Protein AF-A0A1W9LDU8-F1 (afdb_monomer)

Radius of gyration: 20.65 Å; Cα contacts (8 Å, |Δi|>4): 129; chains: 1; bounding box: 58×37×70 Å

Secondary structure (DSSP, 8-state):
--------TTSHHHHHHHHHHHHHSPPPPTT-----------PPPTTS-S----BTTB---PPPP-EEEEEEEES-S-HHHHHHHHHHHHHHHTT-TTEEE-S--EEEE-S-TTS-GGG-EEEEEEEEEESSSSS----------TT--------

Sequence (155 aa):
MKRWIGTCAAAALTALTAEAYDKAYGPTAPGMFEIKTAVMRFFAGPDAPAELPSTNGVAVEVLAQRVVASAGARGSYSEENVAATTRELRAWLAKQPDWIEAGPPRAAYWNGPFLPGFLKKYEVHISVKAADPDKKPAASRPARSIGEPRAKTSI

Foldseek 3Di:
DDDDDDDPPPPVVVCCVVVVVCVVDPDDDPPDDDDPDDDDDDDDDPPDPPDDDADVPGDDDDDDDFDKQKDKDAFAPDPVVLVVRVVVSVVVQVVQQQKDFDDDKDKAWDDDPPPPGRGTMMMIITTIDTPDPVDDRPDDPDDPPPPDDDDDPDD

pLDDT: mean 74.51, std 21.87, range [30.05, 97.25]

Nearest PDB structures (foldseek):
  8i8y-assembly1_B  TM=5.262E-01  e=2.905E-01  synthetic construct
  1kbr-assembly1_A  TM=4.786E-01  e=3.094E-01  Escherichia coli
  3ilj-assembly1_A  TM=4.667E-01  e=4.520E-01  Escherichia coli K-12
  3hsg-assembly1_A  TM=4.047E-01  e=1.242E+00  Escherichia coli K-12
  7pd3-assembly1_U  TM=2.594E-01  e=3.635E+00  Homo sapiens

Mean predicted aligned error: 14.24 Å

Structure (mmCIF, N/CA/C/O backbone):
data_AF-A0A1W9LDU8-F1
#
_entry.id   AF-A0A1W9LDU8-F1
#
loop_
_atom_site.group_PDB
_atom_site.id
_atom_site.type_symbol
_atom_site.label_atom_id
_atom_site.label_alt_id
_atom_site.label_comp_id
_atom_site.label_asym_id
_atom_site.label_entity_id
_atom_site.label_seq_id
_atom_site.pdbx_PDB_ins_code
_atom_site.Cartn_x
_atom_site.Cartn_y
_atom_site.Cartn_z
_atom_site.occupancy
_atom_site.B_iso_or_equiv
_atom_site.auth_seq_id
_atom_site.auth_comp_id
_atom_site.auth_asym_id
_atom_site.auth_atom_id
_atom_site.pdbx_PDB_model_num
ATOM 1 N N . MET A 1 1 ? -8.075 12.520 49.611 1.00 37.22 1 MET A N 1
ATOM 2 C CA . MET A 1 1 ? -7.118 12.975 48.575 1.00 37.22 1 MET A CA 1
ATOM 3 C C . MET A 1 1 ? -7.112 11.944 47.447 1.00 37.22 1 MET A C 1
ATOM 5 O O . MET A 1 1 ? -6.664 10.831 47.672 1.00 37.22 1 MET A O 1
ATOM 9 N N . LYS A 1 2 ? -7.709 12.249 46.285 1.00 36.44 2 LYS A N 1
ATOM 10 C CA . LYS A 1 2 ? -7.793 11.341 45.123 1.00 36.44 2 LYS A CA 1
ATOM 11 C C . LYS A 1 2 ? -6.748 11.769 44.090 1.00 36.44 2 LYS A C 1
ATOM 13 O O . LYS A 1 2 ? -6.835 12.880 43.582 1.00 36.44 2 LYS A O 1
ATOM 18 N N . ARG A 1 3 ? -5.767 10.911 43.795 1.00 40.91 3 ARG A N 1
ATOM 19 C CA . ARG A 1 3 ? -4.805 11.111 42.702 1.00 40.91 3 ARG A CA 1
ATOM 20 C C . ARG A 1 3 ? -5.326 10.421 41.442 1.00 40.91 3 ARG A C 1
ATOM 22 O O . ARG A 1 3 ? -5.459 9.204 41.417 1.00 40.91 3 ARG A O 1
ATOM 29 N N . TRP A 1 4 ? -5.636 11.219 40.424 1.00 39.38 4 TRP A N 1
ATOM 30 C CA . TRP A 1 4 ? -5.762 10.779 39.038 1.00 39.38 4 TRP A CA 1
ATOM 31 C C . TRP A 1 4 ? -4.357 10.522 38.486 1.00 39.38 4 TRP A C 1
ATOM 33 O O . TRP A 1 4 ? -3.511 11.410 38.551 1.00 39.38 4 TRP A O 1
ATOM 43 N N . ILE A 1 5 ? -4.110 9.337 37.934 1.00 43.06 5 ILE A N 1
ATOM 44 C CA . ILE A 1 5 ? -2.960 9.100 37.057 1.00 43.06 5 ILE A CA 1
ATOM 45 C C . ILE A 1 5 ? -3.550 8.737 35.701 1.00 43.06 5 ILE A C 1
ATOM 47 O O . ILE A 1 5 ? -4.071 7.643 35.503 1.00 43.06 5 ILE A O 1
ATOM 51 N N . GLY A 1 6 ? -3.550 9.732 34.817 1.00 39.44 6 GLY A N 1
ATOM 52 C CA . GLY A 1 6 ? -3.936 9.595 33.426 1.00 39.44 6 GLY A CA 1
ATOM 53 C C . GLY A 1 6 ? -2.885 8.809 32.649 1.00 39.44 6 GLY A C 1
ATOM 54 O O . GLY A 1 6 ? -1.682 9.008 32.796 1.00 39.44 6 GLY A O 1
ATOM 55 N N . THR A 1 7 ? -3.391 7.903 31.830 1.00 39.25 7 THR A N 1
ATOM 56 C CA . THR A 1 7 ? -2.715 7.039 30.867 1.00 39.25 7 THR A CA 1
ATOM 57 C C . THR A 1 7 ? -1.822 7.820 29.887 1.00 39.25 7 THR A C 1
ATOM 59 O O . THR A 1 7 ? -2.328 8.577 29.066 1.00 39.25 7 THR A O 1
ATOM 62 N N . CY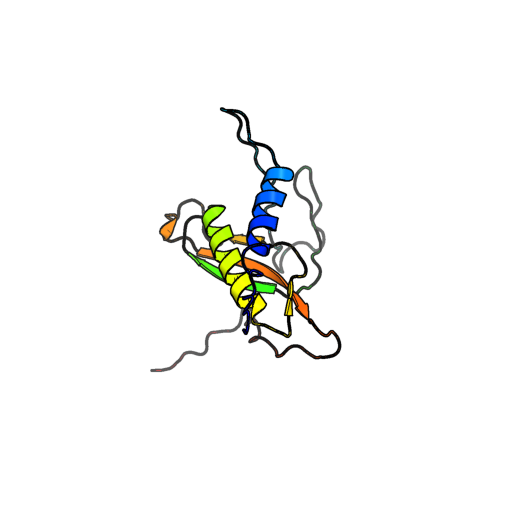S A 1 8 ? -0.505 7.572 29.900 1.00 37.94 8 CYS A N 1
ATOM 63 C CA . CYS A 1 8 ? 0.471 8.066 28.903 1.00 37.94 8 CYS A CA 1
ATOM 64 C C . CYS A 1 8 ? 0.737 7.081 27.738 1.00 37.94 8 CYS A C 1
ATOM 66 O O . CYS A 1 8 ? 1.750 7.177 27.048 1.00 37.94 8 CYS A O 1
ATOM 68 N N . ALA A 1 9 ? -0.149 6.118 27.475 1.00 41.69 9 ALA A N 1
ATOM 69 C CA . ALA A 1 9 ? 0.133 5.004 26.558 1.00 41.69 9 ALA A CA 1
ATOM 70 C C . ALA A 1 9 ? 0.005 5.313 25.045 1.00 41.69 9 ALA A C 1
ATOM 72 O O . ALA A 1 9 ? -0.027 4.384 24.245 1.00 41.69 9 ALA A O 1
ATOM 73 N N . ALA A 1 10 ? -0.058 6.581 24.621 1.00 36.69 10 ALA A N 1
ATOM 74 C CA . ALA A 1 10 ? -0.142 6.937 23.196 1.00 36.69 10 ALA A CA 1
ATOM 75 C C . ALA A 1 10 ? 1.203 7.357 22.566 1.00 36.69 10 ALA A C 1
ATOM 77 O O . ALA A 1 10 ? 1.331 7.333 21.346 1.00 36.69 10 ALA A O 1
ATOM 78 N N . ALA A 1 11 ? 2.218 7.712 23.364 1.00 34.38 11 ALA A N 1
ATOM 79 C CA . ALA A 1 11 ? 3.503 8.199 22.839 1.00 34.38 11 ALA A CA 1
ATOM 80 C C . ALA A 1 11 ? 4.526 7.081 22.552 1.00 34.38 11 ALA A C 1
ATOM 82 O O . ALA A 1 11 ? 5.420 7.256 21.727 1.00 34.38 11 ALA A O 1
ATOM 83 N N . ALA A 1 12 ? 4.390 5.919 23.198 1.00 30.05 12 ALA A N 1
ATOM 84 C CA . ALA A 1 12 ? 5.385 4.850 23.106 1.00 30.05 12 ALA A CA 1
ATOM 85 C C . ALA A 1 12 ? 5.361 4.102 21.759 1.00 30.05 12 ALA A C 1
ATOM 87 O O . ALA A 1 12 ? 6.398 3.626 21.305 1.00 30.05 12 ALA A O 1
ATOM 88 N N . LEU A 1 13 ? 4.208 4.025 21.081 1.00 33.41 13 LEU A N 1
ATOM 89 C CA . LEU A 1 13 ? 4.089 3.242 19.844 1.00 33.41 13 LEU A CA 1
ATOM 90 C C . LEU A 1 13 ? 4.690 3.950 18.615 1.00 33.41 13 LEU A C 1
ATOM 92 O O . LEU A 1 13 ? 5.142 3.285 17.687 1.00 33.41 13 LEU A O 1
ATOM 96 N N . THR A 1 14 ? 4.746 5.287 18.614 1.00 35.88 14 THR A N 1
ATOM 97 C CA . THR A 1 14 ? 5.375 6.070 17.535 1.00 35.88 14 THR A CA 1
ATOM 98 C C . THR A 1 14 ? 6.902 6.019 17.635 1.00 35.88 14 THR A C 1
ATOM 100 O O . THR A 1 14 ? 7.578 5.797 16.630 1.00 35.88 14 THR A O 1
ATOM 103 N N . ALA A 1 15 ? 7.440 6.146 18.855 1.00 32.06 15 ALA A N 1
ATOM 104 C CA . ALA A 1 15 ? 8.879 6.104 19.123 1.00 32.06 15 ALA A CA 1
ATOM 105 C C . ALA A 1 15 ? 9.504 4.741 18.782 1.00 32.06 15 ALA A C 1
ATOM 107 O O . ALA A 1 15 ? 10.581 4.699 18.198 1.00 32.06 15 ALA A O 1
ATOM 108 N N . LEU A 1 16 ? 8.784 3.635 19.012 1.00 39.91 16 LEU A N 1
ATOM 109 C CA . LEU A 1 16 ? 9.250 2.282 18.676 1.00 39.91 16 LEU A CA 1
ATOM 110 C C . LEU A 1 16 ? 9.497 2.058 17.178 1.00 39.91 16 LEU A C 1
ATOM 112 O O . LEU A 1 16 ? 10.234 1.145 16.832 1.00 39.91 16 LEU A O 1
ATOM 116 N N . THR A 1 17 ? 8.918 2.866 16.283 1.00 53.12 17 THR A N 1
ATOM 117 C CA . THR A 1 17 ? 9.162 2.726 14.836 1.00 53.12 17 THR A CA 1
ATOM 118 C C . THR A 1 17 ? 10.314 3.586 14.335 1.00 53.12 17 THR A C 1
ATOM 120 O O . THR A 1 17 ? 11.069 3.112 13.496 1.00 53.12 17 THR A O 1
ATOM 123 N N . ALA A 1 18 ? 10.491 4.799 14.870 1.00 45.25 18 ALA A N 1
ATOM 124 C CA . ALA A 1 18 ? 11.625 5.660 14.532 1.00 45.25 18 ALA A CA 1
ATOM 125 C C . ALA A 1 18 ? 12.917 5.150 15.184 1.00 45.25 18 ALA A C 1
ATOM 127 O O . ALA A 1 18 ? 13.919 4.993 14.506 1.00 45.25 18 ALA A O 1
ATOM 128 N N . GLU A 1 19 ? 12.873 4.758 16.458 1.00 48.12 19 GLU A N 1
ATOM 129 C CA . GLU A 1 19 ? 14.042 4.224 17.160 1.00 48.12 19 GLU A CA 1
ATOM 130 C C . GLU A 1 19 ? 14.436 2.836 16.638 1.00 48.12 19 GLU A C 1
ATOM 132 O O . GLU A 1 19 ? 15.618 2.547 16.500 1.00 48.12 19 GLU A O 1
ATOM 137 N N . ALA A 1 20 ? 13.475 1.981 16.258 1.00 50.88 20 ALA A N 1
ATOM 138 C CA . ALA A 1 20 ? 13.800 0.729 15.569 1.00 50.88 20 ALA A CA 1
ATOM 139 C C . ALA A 1 20 ? 14.357 0.961 14.156 1.00 50.88 20 ALA A C 1
ATOM 141 O O . ALA A 1 20 ? 15.141 0.144 13.684 1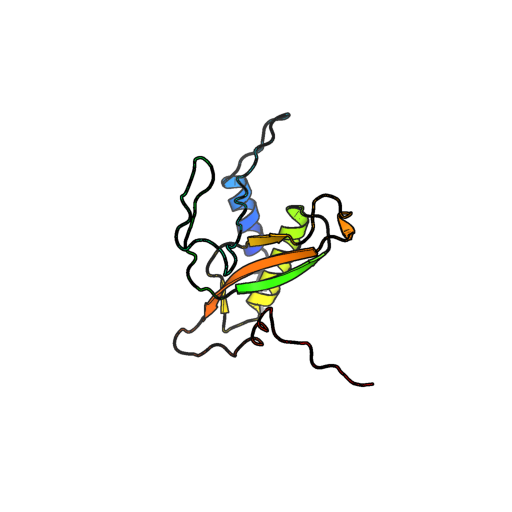.00 50.88 20 ALA A O 1
ATOM 142 N N . TYR A 1 21 ? 13.980 2.054 13.490 1.00 50.81 21 TYR A N 1
ATOM 143 C CA . TYR A 1 21 ? 14.499 2.435 12.177 1.00 50.81 21 TYR A CA 1
ATOM 144 C C . TYR A 1 21 ? 15.913 3.022 12.285 1.00 50.81 21 TYR A C 1
ATOM 146 O O . TYR A 1 21 ? 16.807 2.556 11.588 1.00 50.81 21 TYR A O 1
ATOM 154 N N . ASP A 1 22 ? 16.146 3.942 13.220 1.00 56.44 22 ASP A N 1
ATOM 155 C CA . ASP A 1 22 ? 17.452 4.557 13.487 1.00 56.44 22 ASP A CA 1
ATOM 156 C C . ASP A 1 22 ? 18.451 3.544 14.070 1.00 56.44 22 ASP A C 1
ATOM 158 O O . ASP A 1 22 ? 19.639 3.568 13.753 1.00 56.44 22 ASP A O 1
ATOM 162 N N . LYS A 1 23 ? 17.976 2.596 14.892 1.00 57.34 23 LYS A N 1
ATOM 163 C CA . LYS A 1 23 ? 18.796 1.492 15.415 1.00 57.34 23 LYS A CA 1
ATOM 164 C C . LYS A 1 23 ? 19.109 0.440 14.352 1.00 57.34 23 LYS A C 1
ATOM 166 O O . LYS A 1 23 ? 20.156 -0.197 14.430 1.00 57.34 23 LYS A O 1
ATOM 171 N N . ALA A 1 24 ? 18.210 0.224 13.392 1.00 54.28 24 ALA A N 1
ATOM 172 C CA . ALA A 1 24 ? 18.440 -0.714 12.297 1.00 54.28 24 ALA A CA 1
ATOM 173 C C . ALA A 1 24 ? 19.306 -0.116 11.177 1.00 54.28 24 ALA A C 1
ATOM 175 O O . ALA A 1 24 ? 19.993 -0.872 10.492 1.00 54.28 24 ALA A O 1
ATOM 176 N N . TYR A 1 25 ? 19.297 1.210 10.996 1.00 55.34 25 TYR A N 1
ATOM 177 C CA . TYR A 1 25 ? 19.963 1.888 9.885 1.00 55.34 25 TYR A CA 1
ATOM 178 C C . TYR A 1 25 ? 20.644 3.173 10.372 1.00 55.34 25 TYR A C 1
ATOM 180 O O . TYR A 1 25 ? 19.988 4.177 10.637 1.00 55.34 25 TYR A O 1
ATOM 188 N N . GLY A 1 26 ? 21.974 3.138 10.486 1.00 61.06 26 GLY A N 1
ATOM 189 C CA . GLY A 1 26 ? 22.771 4.300 10.878 1.00 61.06 26 GLY A CA 1
ATOM 190 C C . GLY A 1 26 ? 22.765 5.428 9.830 1.00 61.06 26 GLY A C 1
ATOM 191 O O . GLY A 1 26 ? 22.337 5.227 8.692 1.00 61.06 26 GLY A O 1
ATOM 192 N N . PRO A 1 27 ? 23.254 6.628 10.190 1.00 64.62 27 PRO A N 1
ATOM 193 C CA . PRO A 1 27 ? 23.351 7.751 9.264 1.00 64.62 27 PRO A CA 1
ATOM 194 C C . PRO A 1 27 ? 24.283 7.427 8.089 1.00 64.62 27 PRO A C 1
ATOM 196 O O . PRO A 1 27 ? 25.399 6.939 8.274 1.00 64.62 27 PRO A O 1
ATOM 199 N N . THR A 1 28 ? 23.844 7.741 6.871 1.00 64.88 28 THR A N 1
ATOM 200 C CA . THR A 1 28 ? 24.663 7.602 5.662 1.00 64.88 28 THR A CA 1
ATOM 201 C C . THR A 1 28 ? 25.696 8.726 5.587 1.00 64.88 28 THR A C 1
ATOM 203 O O . THR A 1 28 ? 25.366 9.893 5.808 1.00 64.88 28 THR A O 1
ATOM 206 N N . ALA A 1 29 ? 26.945 8.389 5.258 1.00 72.75 29 ALA A N 1
ATOM 207 C CA . ALA A 1 29 ? 28.023 9.366 5.122 1.00 72.75 29 ALA A CA 1
ATOM 208 C C . ALA A 1 29 ? 27.703 10.446 4.060 1.00 72.75 29 ALA A C 1
ATOM 210 O O . ALA A 1 29 ? 27.026 10.152 3.070 1.00 72.75 29 ALA A O 1
ATOM 211 N N . PRO A 1 30 ? 28.208 11.687 4.210 1.00 54.97 30 PRO A N 1
ATOM 212 C CA . PRO A 1 30 ? 28.035 12.730 3.202 1.00 54.97 30 PRO A CA 1
ATOM 213 C C . PRO A 1 30 ? 28.543 12.266 1.830 1.00 54.97 30 PRO A C 1
ATOM 215 O O . PRO A 1 30 ? 29.676 11.810 1.707 1.00 54.97 30 PRO A O 1
ATOM 218 N N . GLY A 1 31 ? 27.705 12.376 0.797 1.00 66.38 31 GLY A N 1
ATOM 219 C CA . GLY A 1 31 ? 28.030 11.923 -0.562 1.00 66.38 31 GLY A CA 1
ATOM 220 C C . GLY A 1 31 ? 27.713 10.450 -0.855 1.00 66.38 31 GLY A C 1
ATOM 221 O O . GLY A 1 31 ? 27.839 10.034 -2.004 1.00 66.38 31 GLY A O 1
ATOM 222 N N . MET A 1 32 ? 27.252 9.676 0.134 1.00 40.34 32 MET A N 1
ATOM 223 C CA . MET A 1 32 ? 26.676 8.347 -0.077 1.00 40.34 32 MET A CA 1
ATOM 224 C C . MET A 1 32 ? 25.151 8.414 -0.102 1.00 40.34 32 MET A C 1
ATOM 226 O O . MET A 1 32 ? 24.523 8.964 0.801 1.00 40.34 32 MET A O 1
ATOM 230 N N . PHE A 1 33 ? 24.560 7.772 -1.105 1.00 50.38 33 PHE A N 1
ATOM 231 C CA . PHE A 1 33 ? 23.141 7.441 -1.115 1.00 50.38 33 PHE A CA 1
ATOM 232 C C . PHE A 1 33 ? 23.018 5.934 -0.942 1.00 50.38 33 PHE A C 1
ATOM 234 O O . PHE A 1 33 ? 23.424 5.168 -1.814 1.00 50.38 33 PHE A O 1
ATOM 241 N N . GLU A 1 34 ? 22.477 5.502 0.192 1.00 49.12 34 GLU A N 1
ATOM 242 C CA . GLU A 1 34 ? 22.117 4.104 0.381 1.00 49.12 34 GLU A CA 1
ATOM 243 C C . GLU A 1 34 ? 20.713 3.887 -0.187 1.00 49.12 34 GLU A C 1
ATOM 245 O O . GLU A 1 34 ? 19.716 4.384 0.341 1.00 49.12 34 GLU A O 1
ATOM 250 N N . ILE A 1 35 ? 20.633 3.165 -1.305 1.00 50.22 35 ILE A N 1
ATOM 251 C CA . ILE A 1 35 ? 19.352 2.744 -1.869 1.00 50.22 35 ILE A CA 1
ATOM 252 C C . ILE A 1 35 ? 18.866 1.573 -1.023 1.00 50.22 35 ILE A C 1
ATOM 254 O O . ILE A 1 35 ? 19.239 0.425 -1.252 1.00 50.22 35 ILE A O 1
ATOM 258 N N . LYS A 1 36 ? 18.016 1.867 -0.038 1.00 54.81 36 LYS A N 1
ATOM 259 C CA . LYS A 1 36 ? 17.276 0.840 0.699 1.00 54.81 36 LYS A CA 1
ATOM 260 C C . LYS A 1 36 ? 16.435 0.071 -0.324 1.00 54.81 36 LYS A C 1
ATOM 262 O O . LYS A 1 36 ? 15.580 0.661 -0.981 1.00 54.81 36 LYS A O 1
ATOM 267 N N . THR A 1 37 ? 16.746 -1.208 -0.532 1.00 53.41 37 THR A N 1
ATOM 268 C CA . THR A 1 37 ? 16.293 -2.003 -1.683 1.00 53.41 37 THR A CA 1
ATOM 269 C C . THR A 1 37 ? 14.773 -1.963 -1.852 1.00 53.41 37 THR A C 1
ATOM 271 O O . THR A 1 37 ? 14.029 -2.661 -1.163 1.00 53.41 37 THR A O 1
ATOM 274 N N . ALA A 1 38 ? 14.294 -1.156 -2.797 1.00 64.19 38 ALA A N 1
ATOM 275 C CA . ALA A 1 38 ? 12.898 -1.148 -3.198 1.00 64.19 38 ALA A CA 1
ATOM 276 C C . ALA A 1 38 ? 12.674 -2.280 -4.207 1.00 64.19 38 ALA A C 1
ATOM 278 O O . ALA A 1 38 ? 13.166 -2.230 -5.333 1.00 64.19 38 ALA A O 1
ATOM 279 N N . VAL A 1 39 ? 11.924 -3.312 -3.815 1.00 74.50 39 VAL A N 1
ATOM 280 C CA . VAL A 1 39 ? 11.536 -4.387 -4.738 1.00 74.50 39 VAL A CA 1
ATOM 281 C C . VAL A 1 39 ? 10.328 -3.928 -5.548 1.00 74.50 39 VAL A C 1
ATOM 283 O O . VAL A 1 39 ? 9.218 -3.817 -5.020 1.00 74.50 39 VAL A O 1
ATOM 286 N N . MET A 1 40 ? 10.541 -3.680 -6.839 1.00 82.19 40 MET A N 1
ATOM 287 C CA . MET A 1 40 ? 9.458 -3.437 -7.786 1.00 82.19 40 MET A CA 1
ATOM 288 C C . MET A 1 40 ? 8.814 -4.768 -8.174 1.00 82.19 40 MET A C 1
ATOM 290 O O . MET A 1 40 ? 9.506 -5.710 -8.551 1.00 82.19 40 MET A O 1
ATOM 294 N N . ARG A 1 41 ? 7.486 -4.851 -8.068 1.00 87.12 41 ARG A N 1
ATOM 295 C CA . ARG A 1 41 ? 6.723 -6.033 -8.481 1.00 87.12 41 ARG A CA 1
ATOM 296 C C . ARG A 1 41 ? 5.868 -5.704 -9.690 1.00 87.12 41 ARG A C 1
ATOM 298 O O . ARG A 1 41 ? 5.181 -4.684 -9.703 1.00 87.12 41 ARG A O 1
ATOM 305 N N . PHE A 1 42 ? 5.866 -6.619 -10.647 1.00 86.19 42 PHE A N 1
ATOM 306 C CA . PHE A 1 42 ? 4.965 -6.615 -11.788 1.00 86.19 42 PHE A CA 1
ATOM 307 C C . PHE A 1 42 ? 4.033 -7.812 -11.659 1.00 86.19 42 PHE A C 1
ATOM 309 O O . PHE A 1 42 ? 4.468 -8.902 -11.292 1.00 86.19 42 PHE A O 1
ATOM 316 N N . PHE A 1 43 ? 2.751 -7.603 -11.933 1.00 87.56 43 PHE A N 1
ATOM 317 C CA . PHE A 1 43 ? 1.784 -8.690 -11.982 1.00 87.56 43 PHE A CA 1
ATOM 318 C C . PHE A 1 43 ? 1.657 -9.157 -13.427 1.00 87.56 43 PHE A C 1
ATOM 320 O O . PHE A 1 43 ? 1.393 -8.348 -14.317 1.00 87.56 43 PHE A O 1
ATOM 327 N N . ALA A 1 44 ? 1.867 -10.453 -13.647 1.00 88.06 44 ALA A N 1
ATOM 328 C CA . ALA A 1 44 ? 1.631 -11.075 -14.938 1.00 88.06 44 ALA A CA 1
ATOM 329 C C . ALA A 1 44 ? 0.129 -11.024 -15.268 1.00 88.06 44 ALA A C 1
ATOM 331 O O . ALA A 1 44 ? -0.713 -11.289 -14.407 1.00 88.06 44 ALA A O 1
ATOM 332 N N . GLY A 1 45 ? -0.198 -10.632 -16.501 1.00 86.12 45 GLY A N 1
ATOM 333 C CA . GLY A 1 45 ? -1.571 -10.634 -17.001 1.00 86.12 45 GLY A CA 1
ATOM 334 C C . GLY A 1 45 ? -2.081 -12.051 -17.295 1.00 86.12 45 GLY A C 1
ATOM 335 O O . GLY A 1 45 ? -1.294 -12.995 -17.287 1.00 86.12 45 GLY A O 1
ATOM 336 N N . PRO A 1 46 ? -3.382 -12.209 -17.593 1.00 87.50 46 PRO A N 1
ATOM 337 C CA . PRO A 1 46 ? -3.971 -13.515 -17.902 1.00 87.50 46 PRO A CA 1
ATOM 338 C C . PRO A 1 46 ? -3.370 -14.173 -19.154 1.00 87.50 46 PRO A C 1
ATOM 340 O O . PRO A 1 46 ? -3.335 -15.394 -19.231 1.00 87.50 46 PRO A O 1
ATOM 343 N N . ASP A 1 47 ? -2.859 -13.374 -20.095 1.00 89.81 47 ASP A N 1
ATOM 344 C CA . ASP A 1 47 ? -2.246 -13.849 -21.344 1.00 89.81 47 ASP A CA 1
ATOM 345 C C . ASP A 1 47 ? -0.744 -14.160 -21.200 1.00 89.81 47 ASP A C 1
ATOM 347 O O . ASP A 1 47 ? -0.054 -14.417 -22.189 1.00 89.81 47 ASP A O 1
ATOM 351 N N . ALA A 1 48 ? -0.198 -14.081 -19.982 1.00 85.62 48 ALA A N 1
ATOM 352 C CA . ALA A 1 48 ? 1.197 -14.416 -19.745 1.00 85.62 48 ALA A CA 1
ATOM 353 C C . ALA A 1 48 ? 1.448 -15.923 -19.964 1.00 85.62 48 ALA A C 1
ATOM 355 O O . ALA A 1 48 ? 0.575 -16.743 -19.670 1.00 85.62 48 ALA A O 1
ATOM 356 N N . PRO A 1 49 ? 2.649 -16.311 -20.432 1.00 86.62 49 PRO A N 1
ATOM 357 C CA . PRO A 1 49 ? 3.054 -17.712 -20.481 1.00 86.62 49 PRO A CA 1
ATOM 358 C C . PRO A 1 49 ? 2.889 -18.397 -19.118 1.00 86.62 49 PRO A C 1
ATOM 360 O O . PRO A 1 49 ? 3.160 -17.790 -18.082 1.00 86.62 49 PRO A O 1
ATOM 363 N N . ALA A 1 50 ? 2.488 -19.673 -19.126 1.00 82.12 50 ALA A N 1
ATOM 364 C CA . ALA A 1 50 ? 2.276 -20.453 -17.902 1.00 82.12 50 ALA A CA 1
ATOM 365 C C . ALA A 1 50 ? 3.549 -20.573 -17.046 1.00 82.12 50 ALA A C 1
ATOM 367 O O . ALA A 1 50 ? 3.476 -20.642 -15.821 1.00 82.12 50 ALA A O 1
ATOM 368 N N . GLU A 1 51 ? 4.711 -20.556 -17.698 1.00 85.06 51 GLU A N 1
ATOM 369 C CA . GLU A 1 51 ? 6.018 -20.556 -17.057 1.00 85.06 51 GLU A CA 1
ATOM 370 C C . GLU A 1 51 ? 6.801 -19.318 -17.492 1.00 85.06 51 GLU A C 1
ATOM 372 O O . GLU A 1 51 ? 7.033 -19.084 -18.680 1.00 85.06 51 GLU A O 1
ATOM 377 N N . LEU A 1 52 ? 7.216 -18.519 -16.510 1.00 88.31 52 LEU A N 1
ATOM 378 C CA . LEU A 1 52 ? 8.111 -17.386 -16.700 1.00 88.31 52 LEU A CA 1
ATOM 379 C C . LEU A 1 52 ? 9.430 -17.705 -15.987 1.00 88.31 52 LEU A C 1
ATOM 381 O O . LEU A 1 52 ? 9.419 -17.919 -14.772 1.00 88.31 52 LEU A O 1
ATOM 385 N N . PRO A 1 53 ? 10.565 -17.758 -16.703 1.00 89.69 53 PRO A N 1
ATOM 386 C CA . PRO A 1 53 ? 11.840 -18.043 -16.072 1.00 89.69 53 PRO A CA 1
ATOM 387 C C . PRO A 1 53 ? 12.311 -16.838 -15.254 1.00 89.69 53 PRO A C 1
ATOM 389 O O . PRO A 1 53 ? 12.265 -15.694 -15.710 1.00 89.69 53 PRO A O 1
ATOM 392 N N . SER A 1 54 ? 12.827 -17.109 -14.058 1.00 90.06 54 SER A N 1
ATOM 393 C CA . SER A 1 54 ? 13.634 -16.133 -13.326 1.00 90.06 54 SER A CA 1
ATOM 394 C C . SER A 1 54 ? 14.962 -15.904 -14.054 1.00 90.06 54 SER A C 1
ATOM 396 O O . SER A 1 54 ? 15.531 -16.826 -14.641 1.00 90.06 54 SER A O 1
ATOM 398 N N . THR A 1 55 ? 15.479 -14.680 -13.997 1.00 90.19 55 THR A N 1
ATOM 399 C CA . THR A 1 55 ? 16.764 -14.288 -14.593 1.00 90.19 55 THR A CA 1
ATOM 400 C C . THR A 1 55 ? 17.629 -13.555 -13.568 1.00 90.19 55 THR A C 1
ATOM 402 O O . THR A 1 55 ? 17.210 -13.292 -12.438 1.00 90.19 55 THR A O 1
ATOM 405 N N . ASN A 1 56 ? 18.860 -13.204 -13.947 1.00 85.75 56 ASN A N 1
ATOM 406 C CA . ASN A 1 56 ? 19.737 -12.410 -13.090 1.00 85.75 56 ASN A CA 1
ATOM 407 C C . ASN A 1 56 ? 19.131 -11.015 -12.857 1.00 85.75 56 ASN A C 1
ATOM 409 O O . ASN A 1 56 ? 19.168 -10.158 -13.737 1.00 85.75 56 ASN A O 1
ATOM 413 N N . GLY A 1 57 ? 18.581 -10.801 -11.660 1.00 83.44 57 GLY A N 1
ATOM 414 C CA . GLY A 1 57 ? 17.974 -9.536 -11.233 1.00 83.44 57 GLY A CA 1
ATOM 415 C C . GLY A 1 57 ? 16.443 -9.493 -11.281 1.00 83.44 57 GLY A C 1
ATOM 416 O O . GLY A 1 57 ? 15.868 -8.523 -10.793 1.00 83.44 57 GLY A O 1
ATOM 417 N N . VAL A 1 58 ? 15.773 -10.528 -11.804 1.00 89.06 58 VAL A N 1
ATOM 418 C CA . VAL A 1 58 ? 14.304 -10.638 -11.808 1.00 89.06 58 VAL A CA 1
ATOM 419 C C . VAL A 1 58 ? 13.893 -12.030 -11.341 1.00 89.06 58 VAL A C 1
ATOM 421 O O . VAL A 1 58 ? 14.160 -13.025 -12.012 1.00 89.06 58 VAL A O 1
ATOM 424 N N . ALA A 1 59 ? 13.216 -12.094 -10.196 1.00 89.94 59 ALA A N 1
ATOM 425 C CA . ALA A 1 59 ? 12.642 -13.327 -9.671 1.00 89.94 59 ALA A CA 1
ATOM 426 C C . ALA A 1 59 ? 11.145 -13.397 -9.990 1.00 89.94 59 ALA A C 1
ATOM 428 O O . ALA A 1 59 ? 10.410 -12.428 -9.783 1.00 89.94 59 ALA A O 1
ATOM 429 N N . VAL A 1 60 ? 10.698 -14.554 -10.471 1.00 90.25 60 VAL A N 1
ATOM 430 C CA . VAL A 1 60 ? 9.278 -14.872 -10.622 1.00 90.25 60 VAL A CA 1
ATOM 431 C C . VAL A 1 60 ? 8.811 -15.581 -9.356 1.00 90.25 60 VAL A C 1
ATOM 433 O O . VAL A 1 60 ? 9.337 -16.627 -8.985 1.00 90.25 60 VAL A O 1
ATOM 436 N N . GLU A 1 61 ? 7.819 -14.999 -8.685 1.00 89.00 61 GLU A N 1
ATOM 437 C CA . GLU A 1 61 ? 7.254 -15.520 -7.440 1.00 89.00 61 GLU A CA 1
ATOM 438 C C . GLU A 1 61 ? 5.744 -15.714 -7.585 1.00 89.00 61 GLU A C 1
ATOM 440 O O . GLU A 1 61 ? 5.028 -14.820 -8.044 1.00 89.00 61 GLU A O 1
ATOM 445 N N . VAL A 1 62 ? 5.241 -16.861 -7.124 1.00 87.19 62 VAL A N 1
ATOM 446 C CA . VAL A 1 62 ? 3.799 -17.073 -6.963 1.00 87.19 62 VAL A CA 1
ATOM 447 C C . VAL A 1 62 ? 3.369 -16.455 -5.639 1.00 87.19 62 VAL A C 1
ATOM 449 O O . VAL A 1 62 ? 3.825 -16.852 -4.567 1.00 87.19 62 VAL A O 1
ATOM 452 N N . LEU A 1 63 ? 2.478 -15.469 -5.705 1.00 85.94 63 LEU A N 1
ATOM 453 C CA . LEU A 1 63 ? 1.954 -14.805 -4.518 1.00 85.94 63 LEU A CA 1
ATOM 454 C C . LEU A 1 63 ? 0.692 -15.513 -4.030 1.00 85.94 63 LEU A C 1
ATOM 456 O O . LEU A 1 63 ? -0.293 -15.620 -4.757 1.00 85.94 63 LEU A O 1
ATOM 460 N N . ALA A 1 64 ? 0.704 -15.941 -2.769 1.00 87.44 64 ALA A N 1
ATOM 461 C CA . ALA A 1 64 ? -0.491 -16.462 -2.123 1.00 87.44 64 ALA A CA 1
ATOM 462 C C . ALA A 1 64 ? -1.594 -15.392 -2.048 1.00 87.44 64 ALA A C 1
ATOM 464 O O . ALA A 1 64 ? -1.325 -14.198 -1.853 1.00 87.44 64 ALA A O 1
ATOM 465 N N . GLN A 1 65 ? -2.849 -15.835 -2.157 1.00 89.25 65 GLN A N 1
ATOM 466 C CA . GLN A 1 65 ? -4.003 -14.977 -1.920 1.00 89.25 65 GLN A CA 1
ATOM 467 C C . GLN A 1 65 ? -3.931 -14.385 -0.508 1.00 89.25 65 GLN A C 1
ATOM 469 O O . GLN A 1 65 ? -3.622 -15.070 0.466 1.00 89.25 65 GLN A O 1
ATOM 474 N N . ARG A 1 66 ? -4.228 -13.090 -0.396 1.00 88.81 66 ARG A N 1
ATOM 475 C CA . ARG A 1 66 ? -4.160 -12.342 0.862 1.00 88.81 66 ARG A CA 1
ATOM 476 C C . ARG A 1 66 ? -5.223 -11.260 0.908 1.00 88.81 66 ARG A C 1
ATOM 478 O O . ARG A 1 66 ? -5.651 -10.764 -0.133 1.00 88.81 66 ARG A O 1
ATOM 485 N N . VAL A 1 67 ? -5.590 -10.859 2.118 1.00 93.31 67 VAL A N 1
ATOM 486 C CA . VAL A 1 67 ? -6.464 -9.710 2.357 1.00 93.31 67 VAL A CA 1
ATOM 487 C C . VAL A 1 67 ? -5.601 -8.500 2.693 1.00 93.31 67 VAL A C 1
ATOM 489 O O . VAL A 1 67 ? -4.593 -8.613 3.396 1.00 93.31 67 VAL A O 1
ATOM 492 N N . VAL A 1 68 ? -5.974 -7.337 2.164 1.00 94.38 68 VAL A N 1
ATOM 493 C CA . VAL A 1 68 ? -5.263 -6.082 2.407 1.00 94.38 68 VAL A CA 1
ATOM 494 C C . VAL A 1 68 ? -6.234 -4.986 2.828 1.00 94.38 68 VAL A C 1
ATOM 496 O O . VAL A 1 68 ? -7.316 -4.850 2.260 1.00 94.38 68 VAL A O 1
ATOM 499 N N . ALA A 1 69 ? -5.824 -4.179 3.801 1.00 94.19 69 ALA A N 1
ATOM 500 C CA . ALA A 1 69 ? -6.371 -2.846 3.991 1.00 94.19 69 ALA A CA 1
ATOM 501 C C . ALA A 1 69 ? -5.656 -1.910 3.006 1.00 94.19 69 ALA A C 1
ATOM 503 O O . ALA A 1 69 ? -4.426 -1.932 2.928 1.00 94.19 69 ALA A O 1
ATOM 504 N N . SER A 1 70 ? -6.411 -1.126 2.234 1.00 95.88 70 SER A N 1
ATOM 505 C CA . SER A 1 70 ? -5.868 -0.233 1.203 1.00 95.88 70 SER A CA 1
ATOM 506 C C . SER A 1 70 ? -6.324 1.206 1.426 1.00 95.88 70 SER A C 1
ATOM 508 O O . SER A 1 70 ? -7.497 1.447 1.715 1.00 95.88 70 SER A O 1
ATOM 510 N N . ALA A 1 71 ? -5.402 2.153 1.257 1.00 95.94 71 ALA A N 1
ATOM 511 C CA . ALA A 1 71 ? -5.684 3.582 1.201 1.00 95.94 71 ALA A CA 1
ATOM 512 C C . ALA A 1 71 ? -5.064 4.193 -0.059 1.00 95.94 71 ALA A C 1
ATOM 514 O O . ALA A 1 71 ? -3.859 4.084 -0.282 1.00 95.94 71 ALA A O 1
ATOM 515 N N . GLY A 1 72 ? -5.891 4.855 -0.869 1.00 95.69 72 GLY A N 1
ATOM 516 C CA . GLY A 1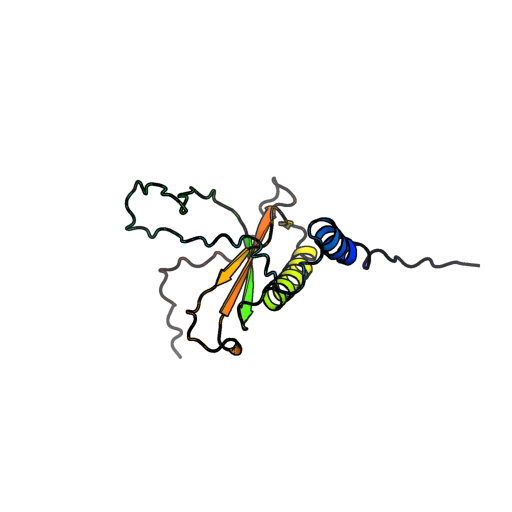 72 ? -5.446 5.620 -2.030 1.00 95.69 72 GLY A CA 1
ATOM 517 C C . GLY A 1 72 ? -5.162 7.075 -1.683 1.00 95.69 72 GLY A C 1
ATOM 518 O O . GLY A 1 72 ? -5.935 7.710 -0.969 1.00 95.69 72 GLY A O 1
ATO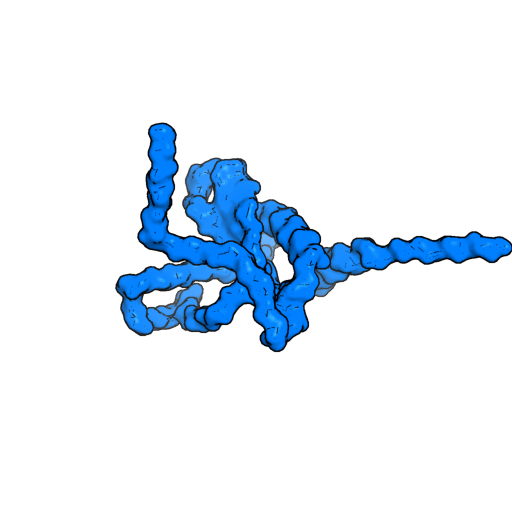M 519 N N . ALA A 1 73 ? -4.078 7.610 -2.236 1.00 95.62 73 ALA A N 1
ATOM 520 C CA . ALA A 1 73 ? -3.616 8.969 -2.004 1.00 95.62 73 ALA A CA 1
ATOM 521 C C . ALA A 1 73 ? -3.106 9.625 -3.298 1.00 95.62 73 ALA A C 1
ATOM 523 O O . ALA A 1 73 ? -2.991 9.000 -4.361 1.00 95.62 73 ALA A O 1
ATOM 524 N N . ARG A 1 74 ? -2.838 10.931 -3.211 1.00 94.62 74 ARG A N 1
ATOM 525 C CA . ARG A 1 74 ? -2.224 11.733 -4.275 1.00 94.62 74 ARG A CA 1
ATOM 526 C C . ARG A 1 74 ? -0.946 12.389 -3.774 1.00 94.62 74 ARG A C 1
ATOM 528 O O . ARG A 1 74 ? -0.821 12.657 -2.585 1.00 94.62 74 ARG A O 1
ATOM 535 N N . GLY A 1 75 ? -0.028 12.660 -4.694 1.00 93.31 75 GLY A N 1
ATOM 536 C CA . GLY A 1 75 ? 1.260 13.281 -4.400 1.00 93.31 75 GLY A CA 1
ATOM 537 C C . GLY A 1 75 ? 2.424 12.546 -5.053 1.00 93.31 75 GLY A C 1
ATOM 538 O O . GLY A 1 75 ? 2.258 11.479 -5.649 1.00 93.31 75 GLY A O 1
ATOM 539 N N . SER A 1 76 ? 3.615 13.138 -4.946 1.00 91.31 76 SER A N 1
ATOM 540 C CA . SER A 1 76 ? 4.848 12.526 -5.438 1.00 91.31 76 SER A CA 1
ATOM 541 C C . SER A 1 76 ? 5.096 11.174 -4.763 1.00 91.31 76 SER A C 1
ATOM 543 O O . SER A 1 76 ? 4.662 10.934 -3.637 1.00 91.31 76 SER A O 1
ATOM 545 N N . TYR A 1 77 ? 5.827 10.290 -5.440 1.00 90.56 77 TYR A N 1
ATOM 546 C CA . TYR A 1 77 ? 6.214 8.977 -4.912 1.00 90.56 77 TYR A CA 1
ATOM 547 C C . TYR A 1 77 ? 7.412 9.095 -3.962 1.00 90.56 77 TYR A C 1
ATOM 549 O O . TYR A 1 77 ? 8.465 8.515 -4.208 1.00 90.56 77 TYR A O 1
ATOM 557 N N . SER A 1 78 ? 7.272 9.917 -2.919 1.00 89.88 78 SER A N 1
ATOM 558 C CA . SER A 1 78 ? 8.262 10.070 -1.853 1.00 89.88 78 SER A CA 1
ATOM 559 C C . SER A 1 78 ? 7.960 9.134 -0.683 1.00 89.88 78 SER A C 1
ATOM 561 O O . SER A 1 78 ? 6.801 8.808 -0.410 1.00 89.88 78 SER A O 1
ATOM 563 N N . GLU A 1 79 ? 9.008 8.736 0.041 1.00 88.69 79 GLU A N 1
ATOM 564 C CA . GLU A 1 79 ? 8.887 7.943 1.272 1.00 88.69 79 GLU A CA 1
ATOM 565 C C . GLU A 1 79 ? 8.015 8.655 2.312 1.00 88.69 79 GLU A C 1
ATOM 567 O O . GLU A 1 79 ? 7.171 8.024 2.939 1.00 88.69 79 GLU A O 1
ATOM 572 N N . GLU A 1 80 ? 8.144 9.977 2.434 1.00 91.5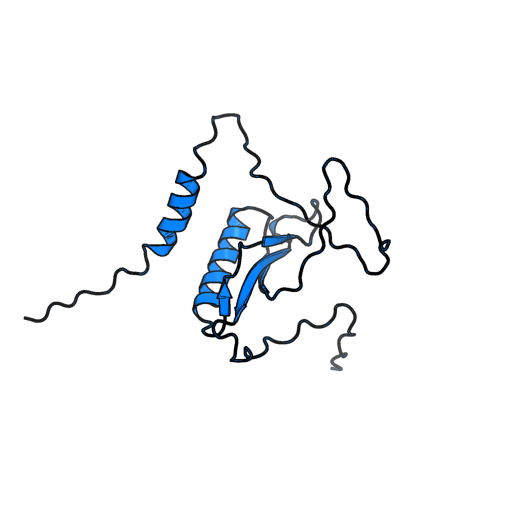0 80 GLU A N 1
ATOM 573 C CA . GLU A 1 80 ? 7.350 10.790 3.356 1.00 91.50 80 GLU A CA 1
ATOM 574 C C . GLU A 1 80 ? 5.843 10.690 3.081 1.00 91.50 80 GLU A C 1
ATOM 576 O O . GLU A 1 80 ? 5.060 10.460 4.007 1.00 91.50 80 GLU A O 1
ATOM 581 N N . ASN A 1 81 ? 5.438 10.800 1.812 1.00 92.44 81 ASN A N 1
ATOM 582 C CA . ASN A 1 81 ? 4.037 10.685 1.411 1.00 92.44 81 ASN A CA 1
ATOM 583 C C . ASN A 1 81 ? 3.499 9.281 1.720 1.00 92.44 81 ASN A C 1
ATOM 585 O O . ASN A 1 81 ? 2.456 9.134 2.361 1.00 92.44 81 ASN A O 1
ATOM 589 N N . VAL A 1 82 ? 4.254 8.241 1.351 1.00 93.00 82 VAL A N 1
ATOM 590 C CA . VAL A 1 82 ? 3.891 6.847 1.647 1.00 93.00 82 VAL A CA 1
ATOM 591 C C . VAL A 1 82 ? 3.795 6.609 3.155 1.00 93.00 82 VAL A C 1
ATOM 593 O O . VAL A 1 82 ? 2.850 5.965 3.617 1.00 93.00 82 VAL A O 1
ATOM 596 N N . ALA A 1 83 ? 4.724 7.150 3.944 1.00 93.69 83 ALA A N 1
ATOM 597 C CA . ALA A 1 83 ? 4.710 7.050 5.398 1.00 93.69 83 ALA A CA 1
ATOM 598 C C . ALA A 1 83 ? 3.496 7.770 6.004 1.00 93.69 83 ALA A C 1
ATOM 600 O O . ALA A 1 83 ? 2.867 7.230 6.915 1.00 93.69 83 ALA A O 1
ATOM 601 N N . ALA A 1 84 ? 3.120 8.943 5.485 1.00 94.81 84 ALA A N 1
ATOM 602 C CA . ALA A 1 84 ? 1.925 9.667 5.915 1.00 94.81 84 ALA A CA 1
ATOM 603 C C . ALA A 1 84 ? 0.649 8.850 5.682 1.00 94.81 84 ALA A C 1
ATOM 605 O O . ALA A 1 84 ? -0.080 8.577 6.638 1.00 94.81 84 ALA A O 1
ATOM 606 N N . THR A 1 85 ? 0.436 8.349 4.463 1.00 95.69 85 THR A N 1
ATOM 607 C CA . THR A 1 85 ? -0.716 7.487 4.157 1.00 95.69 85 THR A CA 1
ATOM 608 C C . THR A 1 85 ? -0.689 6.182 4.955 1.00 95.69 85 THR A C 1
ATOM 610 O O . THR A 1 85 ? -1.732 5.711 5.403 1.00 95.69 85 THR A O 1
ATOM 613 N N . THR A 1 86 ? 0.492 5.611 5.215 1.00 95.06 86 THR A N 1
ATOM 614 C CA . THR A 1 86 ? 0.631 4.424 6.078 1.00 95.06 86 THR A CA 1
ATOM 615 C C . THR A 1 86 ? 0.166 4.708 7.507 1.00 95.06 86 THR A C 1
ATOM 617 O O . THR A 1 86 ? -0.544 3.888 8.092 1.00 95.06 86 THR A O 1
ATOM 620 N N . ARG A 1 87 ? 0.537 5.860 8.086 1.00 97.25 87 ARG A N 1
ATOM 621 C CA . ARG A 1 87 ? 0.092 6.260 9.432 1.00 97.25 87 ARG A CA 1
ATOM 622 C C . ARG A 1 87 ? -1.422 6.424 9.493 1.00 97.25 87 ARG A C 1
ATOM 624 O O . ARG A 1 87 ? -2.045 5.913 10.420 1.00 97.25 87 ARG A O 1
ATOM 631 N N . GLU A 1 88 ? -2.012 7.083 8.499 1.00 96.88 88 GLU A N 1
ATOM 632 C CA . GLU A 1 88 ? -3.467 7.248 8.399 1.00 96.88 88 GLU A CA 1
ATOM 633 C C . GLU A 1 88 ? -4.184 5.898 8.291 1.00 96.88 88 GLU A C 1
ATOM 635 O O . GLU A 1 88 ? -5.147 5.641 9.016 1.00 96.88 88 GLU A O 1
ATOM 640 N N . LEU A 1 89 ? -3.670 4.998 7.448 1.00 95.56 89 LEU A N 1
ATOM 641 C CA . LEU A 1 89 ? -4.225 3.660 7.272 1.00 95.56 89 LEU A CA 1
ATOM 642 C C . LEU A 1 89 ? -4.133 2.827 8.558 1.00 95.56 89 LEU A C 1
ATOM 644 O O . LEU A 1 89 ? -5.103 2.165 8.923 1.00 95.56 89 LEU A O 1
ATOM 648 N N . ARG A 1 90 ? -3.016 2.895 9.292 1.00 96.50 90 ARG A N 1
ATOM 649 C CA . ARG A 1 90 ? -2.878 2.234 10.602 1.00 96.50 90 ARG A CA 1
ATOM 650 C C . ARG A 1 90 ? -3.813 2.821 11.653 1.00 96.50 90 ARG A C 1
ATOM 652 O O . ARG A 1 90 ? -4.420 2.068 12.408 1.00 96.50 90 ARG A O 1
ATOM 659 N N . ALA A 1 91 ? -3.976 4.143 11.682 1.00 96.38 91 ALA A N 1
ATOM 660 C CA . ALA A 1 91 ? -4.916 4.801 12.585 1.00 96.38 91 ALA A CA 1
ATOM 661 C C . ALA A 1 91 ? -6.374 4.403 12.293 1.00 96.38 91 ALA A C 1
ATOM 663 O O . ALA A 1 91 ? -7.183 4.289 13.216 1.00 96.38 91 ALA A O 1
ATOM 664 N N . TRP A 1 92 ? -6.718 4.170 11.024 1.00 96.06 92 TRP A N 1
ATOM 665 C CA . TRP A 1 92 ? -8.003 3.587 10.647 1.00 96.06 92 TRP A CA 1
ATOM 666 C C . TRP A 1 92 ? -8.108 2.112 11.058 1.00 96.06 92 TRP A C 1
ATOM 668 O O . TRP A 1 92 ? -9.127 1.721 11.630 1.00 96.06 92 TRP A O 1
ATOM 678 N N . LEU A 1 93 ? -7.059 1.314 10.824 1.00 93.81 93 LEU A N 1
ATOM 679 C CA . LEU A 1 93 ? -7.026 -0.117 11.138 1.00 93.81 93 LEU A CA 1
ATOM 680 C C . LEU A 1 93 ? -7.154 -0.379 12.644 1.00 93.81 93 LEU A C 1
ATOM 682 O O . LEU A 1 93 ? -7.871 -1.289 13.038 1.00 93.81 93 LEU A O 1
ATOM 686 N N . ALA A 1 94 ? -6.567 0.471 13.490 1.00 93.88 94 ALA A N 1
ATOM 687 C CA . ALA A 1 94 ? -6.699 0.396 14.948 1.00 93.88 94 ALA A CA 1
ATOM 688 C C . ALA A 1 94 ? -8.151 0.534 15.451 1.00 93.88 94 ALA A C 1
ATOM 690 O O . ALA A 1 94 ? -8.450 0.175 16.586 1.00 93.88 94 ALA A O 1
ATOM 691 N N . LYS A 1 95 ? -9.059 1.056 14.615 1.00 95.00 95 LYS A N 1
ATOM 692 C CA . LYS A 1 95 ? -10.496 1.166 14.908 1.00 95.00 95 LYS A CA 1
ATOM 693 C C . LYS A 1 95 ? -11.299 -0.032 14.386 1.00 95.00 95 LYS A C 1
ATOM 695 O O . LYS A 1 95 ? -12.509 -0.061 14.587 1.00 95.00 95 LYS A O 1
ATOM 700 N N . GLN A 1 96 ? -10.662 -0.984 13.700 1.00 94.56 96 GLN A N 1
ATOM 701 C CA . GLN A 1 96 ? -11.304 -2.169 13.131 1.00 94.56 96 GLN A CA 1
ATOM 702 C C . GLN A 1 96 ? -11.056 -3.383 14.041 1.00 94.56 96 GLN A C 1
ATOM 704 O O . GLN A 1 96 ? -9.987 -3.982 13.965 1.00 94.56 96 GLN A O 1
ATOM 709 N N . PRO A 1 97 ? -12.019 -3.788 14.889 1.00 92.38 97 PRO A N 1
ATOM 710 C CA . PRO A 1 97 ? -11.801 -4.873 15.850 1.00 92.38 97 PRO A CA 1
ATOM 711 C C . PRO A 1 97 ? -11.655 -6.250 15.189 1.00 92.38 97 PRO A C 1
ATOM 713 O O . PRO A 1 97 ? -11.075 -7.155 15.778 1.00 92.38 97 PRO A O 1
ATOM 716 N N . ASP A 1 98 ? -12.168 -6.411 13.968 1.00 92.69 98 ASP A N 1
ATOM 717 C CA . ASP A 1 98 ? -12.172 -7.692 13.256 1.00 92.69 98 ASP A CA 1
ATOM 718 C C . ASP A 1 98 ? -10.873 -7.958 12.475 1.00 92.69 98 ASP A C 1
ATOM 720 O O . ASP A 1 98 ? -10.712 -9.042 11.913 1.00 92.69 98 ASP A O 1
ATOM 724 N N . TRP A 1 99 ? -9.944 -6.997 12.417 1.00 93.12 99 TRP A N 1
ATOM 725 C CA . TRP A 1 99 ? -8.758 -7.069 11.562 1.00 93.12 99 TRP A CA 1
ATOM 726 C C . TRP A 1 99 ? -7.480 -6.712 12.313 1.00 93.12 99 TRP A C 1
ATOM 728 O O . TRP A 1 99 ? -7.423 -5.726 13.040 1.00 93.12 99 TRP A O 1
ATOM 738 N N . ILE A 1 100 ? -6.416 -7.473 12.058 1.00 92.81 100 ILE A N 1
ATOM 739 C CA . ILE A 1 100 ? -5.074 -7.203 12.584 1.00 92.81 100 ILE A CA 1
ATOM 740 C C . ILE A 1 100 ? -4.032 -7.195 11.464 1.00 92.81 100 ILE A C 1
ATOM 742 O O . ILE A 1 100 ? -4.146 -7.941 10.487 1.00 92.81 100 ILE A O 1
ATOM 746 N N . GLU A 1 101 ? -3.013 -6.339 11.602 1.00 91.88 101 GLU A N 1
ATOM 747 C CA . GLU A 1 101 ? -1.883 -6.244 10.668 1.00 91.88 101 GLU A CA 1
ATOM 748 C C . GLU A 1 101 ? -1.109 -7.575 10.636 1.00 91.88 101 GLU A C 1
ATOM 750 O O . GLU A 1 101 ? -0.786 -8.163 11.667 1.00 91.88 101 GLU A O 1
ATOM 755 N N . ALA A 1 102 ? -0.843 -8.069 9.428 1.00 89.88 102 ALA A N 1
ATOM 756 C CA . ALA A 1 102 ? -0.251 -9.379 9.155 1.00 89.88 102 ALA A CA 1
ATOM 757 C C . ALA A 1 102 ? 1.042 -9.292 8.324 1.00 89.88 102 ALA A C 1
ATOM 759 O O . ALA A 1 102 ? 1.584 -10.314 7.909 1.00 89.88 102 ALA A O 1
ATOM 760 N N . GLY A 1 103 ? 1.538 -8.086 8.041 1.00 85.94 103 GLY A N 1
ATOM 761 C CA . GLY A 1 103 ? 2.789 -7.895 7.315 1.00 85.94 103 GLY A CA 1
ATOM 762 C C . GLY A 1 103 ? 3.065 -6.435 6.961 1.00 85.94 103 GLY A C 1
ATOM 763 O O . GLY A 1 103 ? 2.196 -5.584 7.150 1.00 85.94 103 GLY A O 1
ATOM 764 N N . PRO A 1 104 ? 4.255 -6.145 6.405 1.00 88.06 104 PRO A N 1
ATOM 765 C CA . PRO A 1 104 ? 4.691 -4.778 6.159 1.00 88.06 104 PRO A CA 1
ATOM 766 C C . PRO A 1 104 ? 3.838 -4.065 5.093 1.00 88.06 104 PRO A C 1
ATOM 768 O O . PRO A 1 104 ? 3.352 -4.718 4.151 1.00 88.06 104 PRO A O 1
ATOM 771 N N . PRO A 1 105 ? 3.696 -2.728 5.202 1.00 90.62 105 PRO A N 1
ATOM 772 C CA . PRO A 1 105 ? 3.029 -1.904 4.202 1.00 90.62 105 PRO A CA 1
ATOM 773 C C . PRO A 1 105 ? 3.764 -1.961 2.860 1.00 90.62 105 PRO A C 1
ATOM 775 O O . PRO A 1 105 ? 4.988 -2.082 2.799 1.00 90.62 105 PRO A O 1
ATOM 778 N N . ARG A 1 106 ? 3.010 -1.868 1.765 1.00 90.69 106 ARG A N 1
ATOM 779 C CA . ARG A 1 106 ? 3.534 -1.801 0.395 1.00 90.69 106 ARG A CA 1
ATOM 780 C C . ARG A 1 106 ? 2.836 -0.683 -0.362 1.00 90.69 106 ARG A C 1
ATOM 782 O O . ARG A 1 106 ? 1.629 -0.532 -0.221 1.00 90.69 106 ARG A O 1
ATOM 789 N N . ALA A 1 107 ? 3.578 0.055 -1.179 1.00 91.81 107 ALA A N 1
ATOM 790 C CA . ALA A 1 107 ? 3.009 1.078 -2.046 1.00 91.81 107 ALA A CA 1
ATOM 791 C C . ALA A 1 107 ? 2.806 0.543 -3.473 1.00 91.81 107 ALA A C 1
ATOM 793 O O . ALA A 1 107 ? 3.670 -0.154 -4.006 1.00 91.81 107 ALA A O 1
ATOM 794 N N . ALA A 1 108 ? 1.676 0.886 -4.086 1.00 92.38 108 ALA A N 1
ATOM 795 C CA . ALA A 1 108 ? 1.390 0.683 -5.501 1.00 92.38 108 ALA A CA 1
ATOM 796 C C . ALA A 1 108 ? 1.379 2.040 -6.214 1.00 92.38 108 ALA A C 1
ATOM 798 O O . ALA A 1 108 ? 0.672 2.963 -5.804 1.00 92.38 108 ALA A O 1
ATOM 799 N N . TYR A 1 109 ? 2.162 2.161 -7.284 1.00 92.19 109 TYR A N 1
ATOM 800 C CA . TYR A 1 109 ? 2.326 3.392 -8.053 1.00 92.19 109 TYR A CA 1
ATOM 801 C C . TYR A 1 109 ? 1.667 3.246 -9.424 1.00 92.19 109 TYR A C 1
ATOM 803 O O . TYR A 1 109 ? 1.947 2.296 -10.147 1.00 92.19 109 TYR A O 1
ATOM 811 N N . TRP A 1 110 ? 0.793 4.188 -9.782 1.00 91.56 110 TRP A N 1
ATOM 812 C CA . TRP A 1 110 ? -0.083 4.051 -10.954 1.00 91.56 110 TRP A CA 1
ATOM 813 C C . TRP A 1 110 ? 0.309 4.909 -12.155 1.00 91.56 110 TRP A C 1
ATOM 815 O O . TRP A 1 110 ? -0.204 4.711 -13.253 1.00 91.56 110 TRP A O 1
ATOM 825 N N . ASN A 1 111 ? 1.164 5.909 -11.963 1.00 92.69 111 ASN A N 1
ATOM 826 C CA . ASN A 1 111 ? 1.489 6.895 -12.982 1.00 92.69 111 ASN A CA 1
ATOM 827 C C . ASN A 1 111 ? 2.953 6.806 -13.393 1.00 92.69 111 ASN A C 1
ATOM 829 O O . ASN A 1 111 ? 3.840 6.571 -12.575 1.00 92.69 111 ASN A O 1
ATOM 833 N N . GLY A 1 112 ? 3.192 7.065 -14.677 1.00 86.06 112 GLY A N 1
ATOM 834 C CA . GLY A 1 112 ? 4.534 7.146 -15.233 1.00 86.06 112 GLY A CA 1
ATOM 835 C C . GLY A 1 112 ? 5.352 8.320 -14.676 1.00 86.06 112 GLY A C 1
ATOM 836 O O . GLY A 1 112 ? 4.824 9.223 -14.012 1.00 86.06 112 GLY A O 1
ATOM 837 N N . PRO A 1 113 ? 6.660 8.342 -14.972 1.00 84.56 113 PRO A N 1
ATOM 838 C CA . PRO A 1 113 ? 7.588 9.322 -14.414 1.00 84.56 113 PRO A CA 1
ATOM 839 C C . PRO A 1 113 ? 7.265 10.765 -14.826 1.00 84.56 113 PRO A C 1
ATOM 841 O O . PRO A 1 113 ? 7.503 11.668 -14.028 1.00 84.56 113 PRO A O 1
ATOM 844 N N . PHE A 1 114 ? 6.665 10.968 -16.005 1.00 90.69 114 PHE A N 1
ATOM 845 C CA . PHE A 1 114 ? 6.426 12.284 -16.614 1.00 90.69 114 PHE A CA 1
ATOM 846 C C . PHE A 1 114 ? 5.217 13.057 -16.069 1.00 90.69 114 PHE A C 1
ATOM 848 O O . PHE A 1 114 ? 5.070 14.241 -16.362 1.00 90.69 114 PHE A O 1
ATOM 855 N N . LEU A 1 115 ? 4.339 12.424 -15.282 1.00 92.50 115 LEU A N 1
ATOM 856 C CA . LEU A 1 115 ? 3.225 13.143 -14.663 1.00 92.50 115 LEU A CA 1
ATOM 857 C C . LEU A 1 115 ? 3.760 14.020 -13.514 1.00 92.50 115 LEU A C 1
ATOM 859 O O . LEU A 1 115 ? 4.495 13.498 -12.673 1.00 92.50 115 LEU A O 1
ATOM 863 N N . PRO A 1 116 ? 3.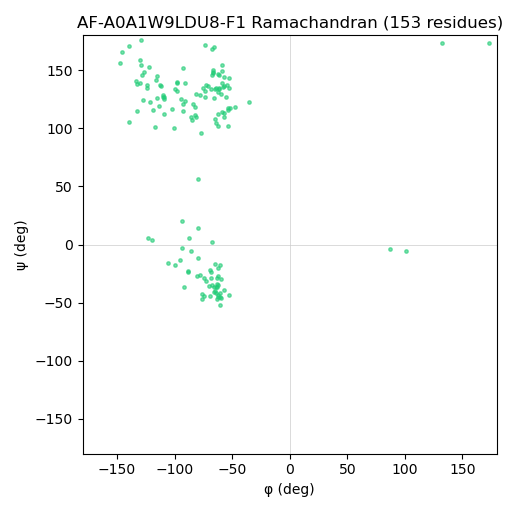396 15.311 -13.410 1.00 91.38 116 PRO A N 1
ATOM 864 C CA . PRO A 1 116 ? 3.799 16.137 -12.276 1.00 91.38 116 PRO A CA 1
ATOM 865 C C . PRO A 1 116 ? 3.404 15.501 -10.938 1.00 91.38 116 PRO A C 1
ATOM 867 O O . PRO A 1 116 ? 2.301 14.973 -10.794 1.00 91.38 116 PRO A O 1
ATOM 870 N N . GLY A 1 117 ? 4.306 15.547 -9.952 1.00 85.19 117 GLY A N 1
ATOM 871 C CA . GLY A 1 117 ? 4.179 14.788 -8.701 1.00 85.19 117 GLY A CA 1
ATOM 872 C C . GLY A 1 117 ? 2.850 14.999 -7.974 1.00 85.19 117 GLY A C 1
ATOM 873 O O . GLY A 1 117 ? 2.213 14.033 -7.576 1.00 85.19 117 GLY A O 1
ATOM 874 N N . PHE A 1 118 ? 2.374 16.239 -7.881 1.00 90.38 118 PHE A N 1
ATOM 875 C CA . PHE A 1 118 ? 1.111 16.570 -7.212 1.00 90.38 118 PHE A CA 1
ATOM 876 C C . PHE A 1 118 ? -0.141 15.978 -7.893 1.00 90.38 118 PHE A C 1
ATOM 878 O O . PHE A 1 118 ? -1.197 15.893 -7.270 1.00 90.38 118 PHE A O 1
ATOM 885 N N . LEU A 1 119 ? -0.035 15.535 -9.152 1.00 92.19 119 LEU A N 1
ATOM 886 C CA . LEU A 1 119 ? -1.111 14.862 -9.889 1.00 92.19 119 LEU A CA 1
ATOM 887 C C . LEU A 1 119 ? -1.023 13.335 -9.821 1.00 92.19 119 LEU A C 1
ATOM 889 O O . LEU A 1 119 ? -1.988 12.655 -10.188 1.00 92.19 119 LEU A O 1
ATOM 893 N N . LYS A 1 120 ? 0.111 12.787 -9.368 1.00 95.31 120 LYS A N 1
ATOM 894 C CA . LYS A 1 120 ? 0.295 11.341 -9.255 1.00 95.31 120 LYS A CA 1
ATOM 895 C C . LYS A 1 120 ? -0.635 10.761 -8.196 1.00 95.31 120 LYS A C 1
ATOM 897 O O . LYS A 1 120 ? -0.977 11.403 -7.204 1.00 95.31 120 LYS A O 1
ATOM 902 N N . LYS A 1 121 ? -1.038 9.521 -8.437 1.00 96.50 121 LYS A N 1
ATOM 903 C CA . LYS A 1 121 ? -1.842 8.674 -7.566 1.00 96.50 121 LYS A CA 1
ATOM 904 C C . LYS A 1 121 ? -1.013 7.471 -7.157 1.00 96.50 121 LYS A C 1
ATOM 906 O O . LYS A 1 121 ? -0.269 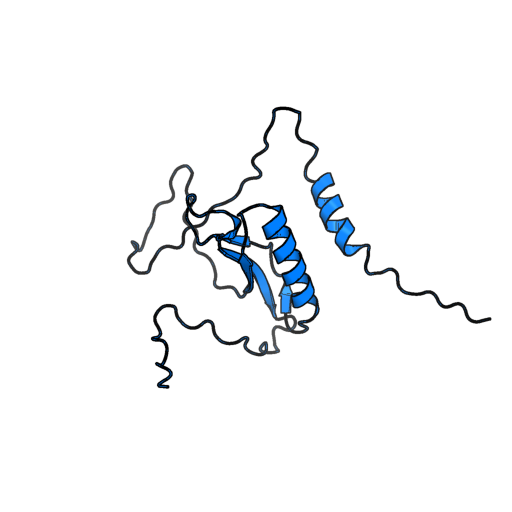6.911 -7.970 1.00 96.50 121 LYS A O 1
ATOM 911 N N . TYR A 1 122 ? -1.179 7.069 -5.911 1.00 95.31 122 TYR A N 1
ATOM 912 C CA . TYR A 1 122 ? -0.616 5.844 -5.371 1.00 95.31 122 TYR A CA 1
ATOM 913 C C . TYR A 1 122 ? -1.577 5.247 -4.348 1.00 95.31 122 TYR A C 1
ATOM 915 O O . TYR A 1 122 ? -2.517 5.906 -3.903 1.00 95.31 122 TYR A O 1
ATOM 923 N N . GLU A 1 123 ? -1.346 3.994 -3.992 1.00 96.56 123 GLU A N 1
ATOM 924 C CA . GLU A 1 123 ? -2.046 3.322 -2.903 1.00 96.56 123 GLU A CA 1
ATOM 925 C C . GLU A 1 123 ? -1.044 2.727 -1.924 1.00 96.56 123 GLU A C 1
ATOM 927 O O . GLU A 1 123 ? 0.033 2.296 -2.327 1.00 96.56 123 GLU A O 1
ATOM 932 N N . VAL A 1 124 ? -1.408 2.674 -0.647 1.00 95.88 124 VAL A N 1
ATOM 933 C CA . VAL A 1 124 ? -0.690 1.917 0.380 1.00 95.88 124 VAL A CA 1
ATOM 934 C C . VAL A 1 124 ? -1.547 0.737 0.802 1.00 95.88 124 VAL A C 1
ATOM 936 O O . VAL A 1 124 ? -2.715 0.904 1.147 1.00 95.88 124 VAL A O 1
ATOM 939 N N . HIS A 1 125 ? -0.957 -0.455 0.791 1.00 95.12 125 HIS 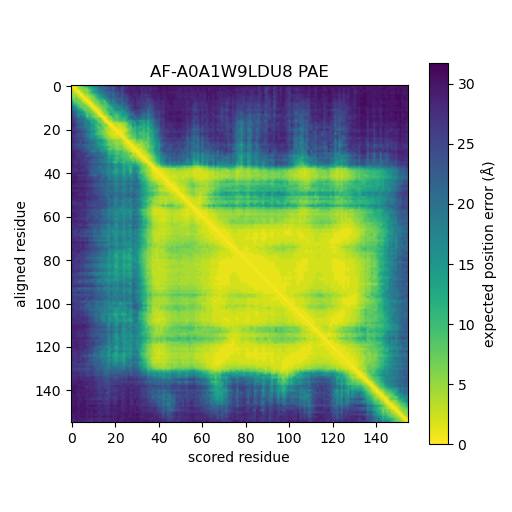A N 1
ATOM 940 C CA . HIS A 1 125 ? -1.585 -1.712 1.176 1.00 95.12 125 HIS A CA 1
ATOM 941 C C . HIS A 1 125 ? -0.898 -2.286 2.415 1.00 95.12 125 HIS A C 1
ATOM 943 O O . HIS A 1 125 ? 0.309 -2.533 2.399 1.00 95.12 125 HIS A O 1
ATOM 949 N N . ILE A 1 126 ? -1.670 -2.574 3.460 1.00 93.19 126 ILE A N 1
ATOM 950 C CA . ILE A 1 126 ? -1.228 -3.324 4.642 1.00 93.19 126 ILE A CA 1
ATOM 951 C C . ILE A 1 126 ? -1.905 -4.691 4.600 1.00 93.19 126 ILE A C 1
ATOM 953 O O . ILE A 1 126 ? -3.124 -4.775 4.472 1.00 93.19 126 ILE A O 1
ATOM 957 N N . SER A 1 127 ? -1.127 -5.774 4.669 1.00 93.56 127 SER A N 1
ATOM 958 C CA . SER A 1 127 ? -1.706 -7.125 4.734 1.00 93.56 127 SER A CA 1
ATOM 959 C C . SER A 1 127 ? -2.413 -7.305 6.073 1.00 93.56 127 SER A C 1
ATOM 961 O O . SER A 1 127 ? -1.848 -6.945 7.102 1.00 93.56 127 SER A O 1
ATOM 963 N N . VAL A 1 128 ? -3.626 -7.852 6.062 1.00 94.56 128 VAL A N 1
ATOM 964 C CA . VAL A 1 128 ? -4.435 -8.061 7.270 1.00 94.56 128 VAL A CA 1
ATOM 965 C C . VAL A 1 128 ? -4.945 -9.493 7.344 1.00 94.56 128 VAL A C 1
ATOM 967 O O . VAL A 1 128 ? -5.100 -10.168 6.325 1.00 94.56 128 VAL A O 1
ATOM 970 N N . LYS A 1 129 ? -5.222 -9.950 8.561 1.00 93.25 129 LYS A N 1
ATOM 971 C CA . LYS A 1 129 ? -5.922 -11.207 8.838 1.00 93.25 129 LYS A CA 1
ATOM 972 C C . LYS A 1 129 ? -7.060 -10.956 9.821 1.00 93.25 129 LYS A C 1
ATOM 974 O O . LYS A 1 129 ? -7.040 -9.949 10.532 1.00 93.25 129 LYS A O 1
ATOM 979 N N . ALA A 1 130 ? -8.037 -11.857 9.834 1.00 92.44 130 ALA A N 1
ATOM 980 C CA . ALA A 1 130 ? -9.111 -11.810 10.813 1.00 92.44 130 ALA A CA 1
ATOM 981 C C . ALA A 1 130 ? -8.515 -11.869 12.229 1.00 92.44 130 ALA A C 1
ATOM 983 O O . ALA A 1 130 ? -7.591 -12.649 12.479 1.00 92.44 130 ALA A O 1
ATOM 984 N N . ALA A 1 131 ? -9.008 -11.019 13.128 1.00 90.31 131 ALA A N 1
ATOM 985 C CA . ALA A 1 131 ? -8.620 -11.051 14.537 1.00 90.31 131 ALA A CA 1
ATOM 986 C C . ALA A 1 131 ? -9.089 -12.352 15.207 1.00 90.31 131 ALA A C 1
ATOM 988 O O . ALA A 1 131 ? -8.370 -12.930 16.017 1.00 90.31 131 ALA A O 1
ATOM 989 N N . ASP A 1 132 ? -10.266 -12.822 14.802 1.00 89.50 132 ASP A N 1
ATOM 990 C CA . ASP A 1 132 ? -10.846 -14.103 15.173 1.00 89.50 132 ASP A CA 1
ATOM 991 C C . ASP A 1 132 ? -11.028 -14.935 13.887 1.00 89.50 132 ASP A C 1
ATOM 993 O O . ASP A 1 132 ? -11.760 -14.501 12.994 1.00 89.50 132 ASP A O 1
ATOM 997 N N . PRO A 1 133 ? -10.332 -16.077 13.735 1.00 75.81 133 PRO A N 1
ATOM 998 C CA . PRO A 1 133 ? -10.404 -16.898 12.528 1.00 75.81 133 PRO A CA 1
ATOM 999 C C . PRO A 1 133 ? -11.770 -17.574 12.333 1.00 75.81 133 PRO A C 1
ATOM 1001 O O . PRO A 1 133 ? -12.123 -17.882 11.194 1.00 75.81 133 PRO A O 1
ATOM 1004 N N . ASP A 1 134 ? -12.537 -17.770 13.409 1.00 75.12 134 ASP A N 1
ATOM 1005 C CA . ASP A 1 134 ? -13.833 -18.454 13.381 1.00 75.12 134 ASP A CA 1
ATOM 1006 C C . ASP A 1 134 ? -14.980 -17.473 13.097 1.00 75.12 134 ASP A C 1
ATOM 1008 O O . ASP A 1 134 ? -16.030 -17.833 12.551 1.00 75.12 134 ASP A O 1
ATOM 1012 N N . LYS A 1 135 ? -14.764 -16.188 13.391 1.00 65.56 135 LYS A N 1
ATOM 1013 C CA . LYS A 1 135 ? -15.678 -15.109 13.030 1.00 65.56 135 LYS A CA 1
ATOM 1014 C C . LYS A 1 135 ? -15.387 -14.639 11.608 1.00 65.56 135 LYS A C 1
ATOM 1016 O O . LYS A 1 135 ? -14.421 -13.924 11.357 1.00 65.56 135 LYS A O 1
ATOM 1021 N N . LYS A 1 136 ? -16.275 -14.970 10.662 1.00 54.72 136 LYS A N 1
ATOM 1022 C CA . LYS A 1 136 ? -16.215 -14.416 9.299 1.00 54.72 136 LYS A CA 1
ATOM 1023 C C . LYS A 1 136 ? -16.172 -12.881 9.392 1.00 54.72 136 LYS A C 1
ATOM 1025 O O . LYS A 1 136 ? -17.157 -12.296 9.853 1.00 54.72 136 LYS A O 1
ATOM 1030 N N . PRO A 1 137 ? -15.086 -12.217 8.956 1.00 58.88 137 PRO A N 1
ATOM 1031 C CA . PRO A 1 137 ? -15.019 -10.768 9.017 1.00 58.88 137 PRO A CA 1
ATOM 1032 C C . PRO A 1 137 ? -16.176 -10.178 8.221 1.00 58.88 137 PRO A C 1
ATOM 1034 O O . PRO A 1 137 ? -16.501 -10.685 7.139 1.00 58.88 137 PRO A O 1
ATOM 1037 N N . ALA A 1 138 ? -16.806 -9.122 8.744 1.00 57.91 138 ALA A N 1
ATOM 1038 C CA . ALA A 1 138 ? -17.816 -8.393 7.991 1.00 57.91 138 ALA A CA 1
ATOM 1039 C C . ALA A 1 138 ? -17.204 -8.016 6.636 1.00 57.91 138 ALA A C 1
ATOM 1041 O O . ALA A 1 138 ? -16.172 -7.344 6.585 1.00 57.91 138 ALA A O 1
ATOM 1042 N N . ALA A 1 139 ? -17.783 -8.537 5.550 1.00 52.75 139 ALA A N 1
ATOM 1043 C CA . ALA A 1 139 ? -17.224 -8.384 4.218 1.00 52.75 139 ALA A CA 1
ATOM 1044 C C . ALA A 1 139 ? -17.084 -6.889 3.918 1.00 52.75 139 ALA A C 1
ATOM 1046 O O . ALA A 1 139 ? -18.078 -6.182 3.738 1.00 52.75 139 ALA A O 1
ATOM 1047 N N . SER A 1 140 ? -15.846 -6.397 3.873 1.00 56.06 140 SER A N 1
ATOM 1048 C CA . SER A 1 140 ? -15.577 -5.107 3.264 1.00 56.06 140 SER A CA 1
ATOM 1049 C C . SER A 1 140 ? -15.997 -5.222 1.803 1.00 56.06 140 SER A C 1
ATOM 1051 O O . SER A 1 140 ? -15.779 -6.253 1.163 1.00 56.06 140 SER A O 1
ATOM 1053 N N . ARG A 1 141 ? -16.710 -4.196 1.323 1.00 47.78 141 ARG A N 1
ATOM 1054 C CA . ARG A 1 141 ? -17.339 -4.148 -0.003 1.00 47.78 141 ARG A CA 1
ATOM 1055 C C . ARG A 1 141 ? -16.468 -4.875 -1.038 1.00 47.78 141 ARG A C 1
ATOM 1057 O O . ARG A 1 141 ? -15.312 -4.469 -1.182 1.00 47.78 141 ARG A O 1
ATOM 1064 N N . PRO A 1 142 ? -16.981 -5.905 -1.741 1.00 46.03 142 PRO A N 1
ATOM 1065 C CA . PRO A 1 142 ? -16.158 -6.705 -2.637 1.00 46.03 142 PRO A CA 1
ATOM 1066 C C . PRO A 1 142 ? -15.419 -5.790 -3.613 1.00 46.03 142 PRO A C 1
ATOM 1068 O O . PRO A 1 142 ? -16.000 -4.839 -4.153 1.00 46.03 142 PRO A O 1
ATOM 1071 N N . ALA A 1 143 ? -14.124 -6.051 -3.801 1.00 46.22 143 ALA A N 1
ATOM 1072 C CA . ALA A 1 143 ? -13.369 -5.430 -4.874 1.00 46.22 143 ALA A CA 1
ATOM 1073 C C . ALA A 1 143 ? -14.093 -5.776 -6.179 1.00 46.22 143 ALA A C 1
ATOM 1075 O O . ALA A 1 143 ? -14.206 -6.946 -6.541 1.00 46.22 143 ALA A O 1
ATOM 1076 N N . ARG A 1 144 ? -14.667 -4.763 -6.836 1.00 42.66 144 ARG A N 1
ATOM 1077 C CA . ARG A 1 144 ? -15.325 -4.951 -8.129 1.00 42.66 144 ARG A CA 1
ATOM 1078 C C . ARG A 1 144 ? -14.284 -5.495 -9.101 1.00 42.66 144 ARG A C 1
ATOM 1080 O O . ARG A 1 144 ? -13.188 -4.937 -9.173 1.00 42.66 144 ARG A O 1
ATOM 1087 N N . SER A 1 145 ? -14.610 -6.580 -9.800 1.00 38.47 145 SER A N 1
ATOM 1088 C CA . SER A 1 145 ? -13.695 -7.163 -10.780 1.00 38.47 145 SER A CA 1
ATOM 1089 C C . SER A 1 145 ? -13.334 -6.111 -11.836 1.00 38.47 145 SER A C 1
ATOM 1091 O O . SER A 1 145 ? -14.159 -5.272 -12.203 1.00 38.47 145 SER A O 1
ATOM 1093 N N . ILE A 1 146 ? -12.092 -6.139 -12.320 1.00 47.62 146 ILE A N 1
ATOM 1094 C CA . ILE A 1 146 ? -11.517 -5.113 -13.210 1.00 47.62 146 ILE A CA 1
ATOM 1095 C C . ILE A 1 146 ? -12.192 -5.116 -14.612 1.00 47.62 146 ILE A C 1
ATOM 1097 O O . ILE A 1 146 ? -11.841 -4.316 -15.471 1.00 47.62 146 ILE A O 1
ATOM 1101 N N . GLY A 1 147 ? -13.203 -5.964 -14.848 1.00 38.75 147 GLY A N 1
ATOM 1102 C CA . GLY A 1 147 ? -13.943 -6.076 -16.111 1.00 38.75 147 GLY A CA 1
ATOM 1103 C C . GLY A 1 147 ? -15.449 -5.798 -16.032 1.00 38.75 147 GLY A C 1
ATOM 1104 O O . GLY A 1 147 ? -16.136 -5.954 -17.037 1.00 38.75 147 GLY A O 1
ATOM 1105 N N . GLU A 1 148 ? -15.999 -5.407 -14.879 1.00 37.56 148 GLU A N 1
ATOM 1106 C CA . GLU A 1 148 ? -17.452 -5.232 -14.747 1.00 37.56 148 GLU A CA 1
ATOM 1107 C C . GLU A 1 148 ? -17.900 -3.840 -15.248 1.00 37.56 148 GLU A C 1
ATOM 1109 O O . GLU A 1 148 ? -17.425 -2.818 -14.731 1.00 37.56 148 GLU A O 1
ATOM 1114 N N . PRO A 1 149 ? -18.799 -3.745 -16.250 1.00 44.03 149 PRO A N 1
ATOM 1115 C CA . PRO A 1 149 ? -19.213 -2.462 -16.801 1.00 44.03 149 PRO A CA 1
ATOM 1116 C C . PRO A 1 149 ? -19.935 -1.621 -15.744 1.00 44.03 149 PRO A C 1
ATOM 1118 O O . PRO A 1 149 ? -20.819 -2.084 -15.023 1.00 44.03 149 PRO A O 1
ATOM 1121 N N . ARG A 1 150 ? -19.572 -0.335 -15.664 1.00 50.91 150 ARG A N 1
ATOM 1122 C CA . ARG A 1 150 ? -20.259 0.634 -14.805 1.00 50.91 150 ARG A CA 1
ATOM 1123 C C . ARG A 1 150 ? -21.703 0.743 -15.291 1.00 50.91 150 ARG A C 1
ATOM 1125 O O . ARG A 1 150 ? -21.926 1.247 -16.391 1.00 50.91 150 ARG A O 1
ATOM 1132 N N . ALA A 1 151 ? -22.663 0.288 -14.482 1.00 52.25 151 ALA A N 1
ATOM 1133 C CA . ALA A 1 151 ? -24.076 0.550 -14.724 1.00 52.25 151 ALA A CA 1
ATOM 1134 C C . ALA A 1 151 ? -24.236 2.044 -15.027 1.00 52.25 151 ALA A C 1
ATOM 1136 O O . ALA A 1 151 ? -23.837 2.894 -14.222 1.00 52.25 151 ALA A O 1
ATOM 1137 N N . LYS A 1 152 ? -24.715 2.355 -16.235 1.00 43.38 152 LYS A N 1
ATOM 1138 C CA . LYS A 1 152 ? -24.972 3.729 -16.647 1.00 43.38 152 LYS A CA 1
ATOM 1139 C C . LYS A 1 152 ? -26.083 4.249 -15.746 1.00 43.38 152 LYS A C 1
ATOM 1141 O O . LYS A 1 152 ? -27.225 3.818 -15.868 1.00 43.38 152 LYS A O 1
ATOM 1146 N N . THR A 1 153 ? -25.746 5.147 -14.828 1.00 42.09 153 THR A N 1
ATOM 1147 C CA . THR A 1 153 ? -26.746 6.013 -14.211 1.00 42.09 153 THR A CA 1
ATOM 1148 C C . THR A 1 153 ? -27.324 6.850 -15.345 1.00 42.09 153 THR A C 1
ATOM 1150 O O . THR A 1 153 ? -26.651 7.752 -15.843 1.00 42.09 153 THR A O 1
ATOM 1153 N N . SER A 1 154 ? -28.513 6.477 -15.819 1.00 46.25 154 SER A N 1
ATOM 1154 C CA . SER A 1 154 ? -29.320 7.381 -16.634 1.00 46.25 154 SER A CA 1
ATOM 1155 C C . SER A 1 154 ? -29.730 8.537 -15.731 1.00 46.25 154 SER A C 1
ATOM 1157 O O . SER A 1 154 ? -30.203 8.304 -14.617 1.00 46.25 154 SER A O 1
ATOM 1159 N N . ILE A 1 155 ? -29.429 9.748 -16.192 1.00 49.94 155 ILE A N 1
ATOM 1160 C CA . ILE A 1 155 ? -30.003 10.998 -15.687 1.00 49.94 155 ILE A CA 1
ATOM 1161 C C . ILE A 1 155 ? -31.437 11.081 -16.202 1.00 49.94 155 ILE A C 1
ATOM 1163 O O . ILE A 1 155 ? -31.639 10.671 -17.369 1.00 49.94 155 ILE A O 1
#

Solvent-accessible surface area (backbone atoms only — not comparable to full-atom values): 10434 Å² tota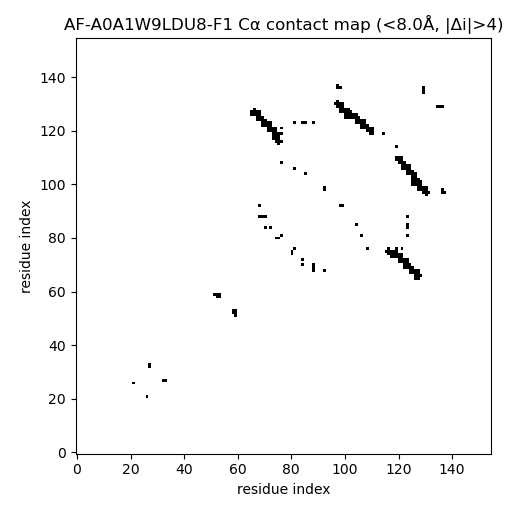l; per-residue (Å²): 140,86,83,86,81,81,85,74,82,76,61,62,70,62,49,57,54,54,52,51,45,51,73,73,46,71,87,71,57,92,95,56,81,83,78,74,86,78,82,85,83,82,82,80,58,94,85,50,68,96,74,69,84,60,54,99,92,44,82,70,78,90,77,77,91,78,50,65,51,73,46,77,49,70,33,49,98,43,71,68,53,54,51,51,54,46,52,54,48,49,62,53,44,76,72,38,84,52,46,37,84,67,52,76,74,46,78,47,80,78,59,68,89,85,55,59,40,78,76,24,44,36,33,38,35,32,33,38,41,57,61,44,84,87,54,80,56,81,77,70,79,75,80,74,63,97,80,68,79,78,79,78,78,78,128